Protein AF-A0A843F0V7-F1 (afdb_monomer_lite)

pLDDT: mean 92.79, std 8.91, range [51.59, 97.94]

Radius of gyration: 11.92 Å; chains: 1; bounding box: 25×25×25 Å

Sequence (54 aa):
MKEKVFKYAKLACEYVPGLKGFVGIDFIIEDNYIYLLEINSRFTTSYVGLQKII

Foldseek 3Di:
DVVVVVVVVVVVQVVDPPQDDDKDWDWDDDDPDTHTDDIRSDDDPVVVVVVVVD

Structure (mmCIF, N/CA/C/O backbone):
data_AF-A0A843F0V7-F1
#
_entry.id   AF-A0A843F0V7-F1
#
loop_
_atom_site.group_PDB
_atom_site.id
_atom_site.type_symbol
_atom_site.label_atom_id
_atom_site.label_alt_id
_atom_site.label_comp_id
_atom_site.label_asym_id
_atom_site.label_entity_id
_atom_site.label_seq_id
_atom_site.pdbx_PDB_ins_code
_atom_site.Cartn_x
_atom_site.Cartn_y
_atom_site.Cartn_z
_atom_site.occupancy
_atom_site.B_iso_or_equiv
_atom_site.auth_seq_id
_atom_site.auth_comp_id
_atom_site.auth_asym_id
_atom_site.auth_atom_id
_atom_site.pdbx_PDB_model_num
ATOM 1 N N . MET A 1 1 ? -4.281 -4.862 14.091 1.00 86.81 1 MET A N 1
ATOM 2 C CA . MET A 1 1 ? -4.739 -4.204 12.842 1.00 86.81 1 MET A CA 1
ATOM 3 C C . MET A 1 1 ? -3.586 -3.596 12.044 1.00 86.81 1 MET A C 1
ATOM 5 O O . MET A 1 1 ? -3.378 -4.021 10.917 1.00 86.81 1 MET A O 1
ATOM 9 N N . LYS A 1 2 ? -2.791 -2.680 12.620 1.00 90.56 2 LYS A N 1
ATOM 10 C CA . LYS A 1 2 ? -1.653 -2.011 11.952 1.00 90.56 2 LYS A CA 1
ATOM 11 C C . LYS A 1 2 ? -0.732 -2.960 11.166 1.00 90.56 2 LYS A C 1
ATOM 13 O O . LYS A 1 2 ? -0.541 -2.772 9.974 1.00 90.56 2 LYS A O 1
ATOM 18 N N . GLU A 1 3 ? -0.219 -4.013 11.801 1.00 94.94 3 GLU A N 1
ATOM 19 C CA . GLU A 1 3 ? 0.677 -4.989 11.152 1.00 94.94 3 GLU A CA 1
ATOM 20 C C . GLU A 1 3 ? 0.047 -5.671 9.929 1.00 94.94 3 GLU A C 1
ATOM 22 O O . GLU A 1 3 ? 0.710 -5.869 8.913 1.00 94.94 3 GLU A O 1
ATOM 27 N N . LYS A 1 4 ? -1.256 -5.974 9.998 1.00 95.00 4 LYS A N 1
ATOM 28 C CA . LYS A 1 4 ? -2.022 -6.576 8.899 1.00 95.00 4 LYS A CA 1
ATOM 29 C C . LYS A 1 4 ? -2.102 -5.621 7.702 1.00 95.00 4 LYS A C 1
ATOM 31 O O . LYS A 1 4 ? -1.910 -6.057 6.573 1.00 95.00 4 LYS A O 1
ATOM 36 N N . VAL A 1 5 ? -2.308 -4.325 7.955 1.00 96.12 5 VAL A N 1
ATOM 37 C CA . VAL A 1 5 ? -2.318 -3.276 6.919 1.00 96.12 5 VAL A CA 1
ATOM 38 C C . VAL A 1 5 ? -0.947 -3.161 6.250 1.00 96.12 5 VAL A C 1
ATOM 40 O O . VAL A 1 5 ? -0.868 -3.210 5.028 1.00 96.12 5 VAL A O 1
ATOM 43 N N . PHE A 1 6 ? 0.144 -3.104 7.021 1.00 96.12 6 PHE A N 1
ATOM 44 C CA . PHE A 1 6 ? 1.499 -3.054 6.450 1.00 96.12 6 PHE A CA 1
ATOM 45 C C . PHE A 1 6 ? 1.858 -4.317 5.659 1.00 96.12 6 PHE A C 1
ATOM 47 O O . PHE A 1 6 ? 2.477 -4.222 4.599 1.00 96.12 6 PHE A O 1
ATOM 54 N N . LYS A 1 7 ? 1.432 -5.498 6.127 1.00 97.62 7 LYS A N 1
ATOM 55 C CA . LYS A 1 7 ? 1.588 -6.753 5.382 1.00 97.62 7 LYS A CA 1
ATOM 56 C C . LYS A 1 7 ? 0.894 -6.677 4.020 1.00 97.62 7 LYS A C 1
ATOM 58 O O . LYS A 1 7 ? 1.503 -7.040 3.018 1.00 97.62 7 LYS A O 1
ATOM 63 N N . TYR A 1 8 ? -0.351 -6.205 3.971 1.00 97.62 8 TYR A N 1
ATOM 64 C CA . TYR A 1 8 ? -1.076 -6.077 2.705 1.00 97.62 8 TYR A CA 1
ATOM 65 C C . TYR A 1 8 ? -0.538 -4.960 1.813 1.00 97.62 8 TYR A C 1
ATOM 67 O O . TYR A 1 8 ? -0.514 -5.144 0.603 1.00 97.62 8 TYR A O 1
ATOM 75 N N . ALA A 1 9 ? -0.039 -3.858 2.379 1.00 97.31 9 ALA A N 1
ATOM 76 C CA . ALA A 1 9 ? 0.647 -2.815 1.617 1.00 97.31 9 ALA A CA 1
ATOM 77 C C . ALA A 1 9 ? 1.868 -3.384 0.882 1.00 97.31 9 ALA A C 1
ATOM 79 O O . ALA A 1 9 ? 2.039 -3.162 -0.314 1.00 97.31 9 ALA A O 1
ATOM 80 N N . LYS A 1 10 ? 2.685 -4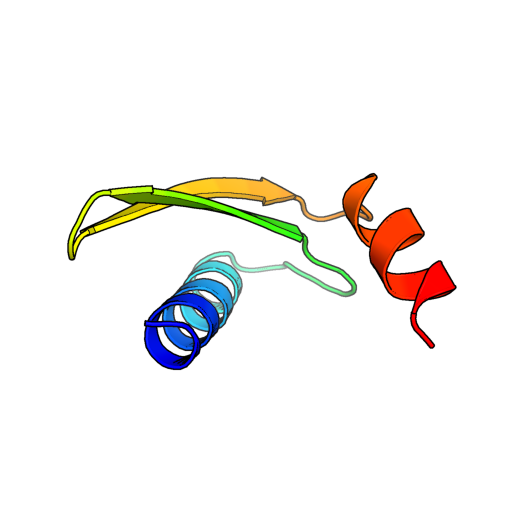.179 1.586 1.00 97.12 10 LYS A N 1
ATOM 81 C CA . LYS A 1 10 ? 3.853 -4.842 0.998 1.00 97.12 10 LYS A CA 1
ATOM 82 C C . LYS A 1 10 ? 3.451 -5.809 -0.116 1.00 97.12 10 LYS A C 1
ATOM 84 O O . LYS A 1 10 ? 4.016 -5.734 -1.202 1.00 97.12 10 LYS A O 1
ATOM 89 N N . LEU A 1 11 ? 2.455 -6.662 0.135 1.00 97.75 11 LEU A N 1
ATOM 90 C CA . LEU A 1 11 ? 1.944 -7.592 -0.875 1.00 97.75 11 LEU A CA 1
ATOM 91 C C . LEU A 1 11 ? 1.431 -6.846 -2.113 1.00 97.75 11 LEU A C 1
ATOM 93 O O . LEU A 1 11 ? 1.782 -7.218 -3.226 1.00 97.75 11 LEU A O 1
ATOM 97 N N . ALA A 1 12 ? 0.656 -5.772 -1.938 1.00 97.38 12 ALA A N 1
ATOM 98 C CA . ALA A 1 12 ? 0.150 -4.965 -3.047 1.00 97.38 12 ALA A CA 1
ATOM 99 C C . A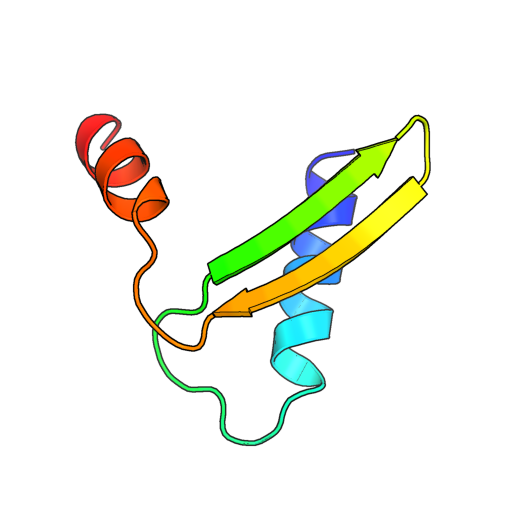LA A 1 12 ? 1.285 -4.438 -3.942 1.00 97.38 12 ALA A C 1
ATOM 101 O O . ALA A 1 12 ? 1.175 -4.509 -5.163 1.00 97.38 12 ALA A O 1
ATOM 102 N N . CYS A 1 13 ? 2.400 -3.990 -3.354 1.00 97.44 13 CYS A N 1
ATOM 103 C CA . CYS A 1 13 ? 3.580 -3.585 -4.119 1.00 97.44 13 CYS A CA 1
ATOM 104 C C . CYS A 1 13 ? 4.240 -4.758 -4.865 1.00 97.44 13 CYS A C 1
ATOM 106 O O . CYS A 1 13 ? 4.637 -4.602 -6.015 1.00 97.44 13 CYS A O 1
ATOM 108 N N . GLU A 1 14 ? 4.364 -5.925 -4.228 1.00 96.38 14 GLU A N 1
ATOM 109 C CA . GLU A 1 14 ? 4.991 -7.119 -4.820 1.00 96.38 14 GLU A CA 1
ATOM 110 C C . GLU A 1 14 ? 4.185 -7.693 -5.998 1.00 96.38 14 GLU A C 1
ATOM 112 O O . GLU A 1 14 ? 4.767 -8.255 -6.925 1.00 96.38 14 GLU A O 1
ATOM 117 N N . TYR A 1 15 ? 2.860 -7.513 -6.001 1.00 96.75 15 TYR A N 1
ATOM 118 C CA . TYR A 1 15 ? 1.972 -7.970 -7.076 1.00 96.75 15 TYR A CA 1
ATOM 119 C C . TYR A 1 15 ? 1.947 -7.066 -8.313 1.00 96.75 15 TYR A C 1
ATOM 121 O O . TYR A 1 15 ? 1.350 -7.457 -9.317 1.00 96.75 15 TYR A O 1
ATOM 129 N N . VAL A 1 16 ? 2.577 -5.887 -8.280 1.00 96.19 16 VAL A N 1
ATOM 130 C CA . VAL A 1 16 ? 2.642 -4.970 -9.429 1.00 96.19 16 VAL A CA 1
ATOM 131 C C . VAL A 1 16 ? 4.084 -4.901 -9.949 1.00 96.19 16 VAL A C 1
ATOM 133 O O . VAL A 1 16 ? 4.906 -4.140 -9.424 1.00 96.19 16 VAL A O 1
ATOM 136 N N . PRO A 1 17 ? 4.425 -5.678 -10.996 1.00 95.88 17 PRO A N 1
ATOM 137 C CA . PRO A 1 17 ? 5.764 -5.676 -11.564 1.00 95.88 17 PRO A CA 1
ATOM 138 C C . PRO A 1 17 ? 6.180 -4.283 -12.038 1.00 95.88 17 PRO A C 1
ATOM 140 O O . PRO A 1 17 ? 5.420 -3.575 -12.693 1.00 95.88 17 PRO A O 1
ATOM 143 N N . GLY A 1 18 ? 7.424 -3.908 -11.746 1.00 95.38 18 GLY A N 1
ATOM 144 C CA . GLY A 1 18 ? 8.004 -2.650 -12.219 1.00 95.38 18 GLY A CA 1
ATOM 145 C C . GLY A 1 18 ? 7.795 -1.445 -11.299 1.00 95.38 18 GLY A C 1
ATOM 146 O O . GLY A 1 18 ? 8.380 -0.399 -11.583 1.00 95.38 18 GLY A O 1
ATOM 147 N N . LEU A 1 19 ? 7.066 -1.577 -10.183 1.00 96.62 19 LEU A N 1
ATOM 148 C CA . LEU A 1 19 ? 7.062 -0.546 -9.141 1.00 96.62 19 LEU A CA 1
ATOM 149 C C . LEU A 1 19 ? 8.471 -0.339 -8.574 1.00 96.62 19 LEU A C 1
ATOM 151 O O . LEU A 1 19 ? 9.171 -1.290 -8.221 1.00 96.62 19 LEU A O 1
ATOM 155 N N . LYS A 1 20 ? 8.892 0.926 -8.494 1.00 93.50 20 LYS A N 1
ATOM 156 C CA . LYS A 1 20 ? 10.206 1.337 -7.989 1.00 93.50 20 LYS A CA 1
ATOM 157 C C . LYS A 1 20 ? 10.085 2.638 -7.206 1.00 93.50 20 LYS A C 1
ATOM 159 O O . LYS A 1 20 ? 9.342 3.532 -7.596 1.00 93.50 20 LYS A O 1
ATOM 1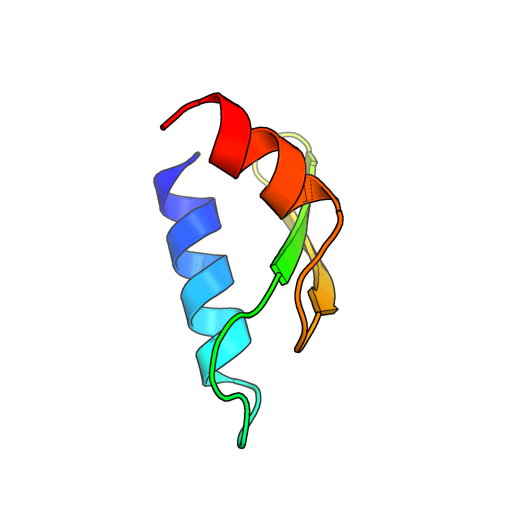64 N N . GLY A 1 21 ? 10.879 2.764 -6.146 1.00 93.69 21 GLY A N 1
ATOM 165 C CA . GLY A 1 21 ? 10.924 3.974 -5.327 1.00 93.69 21 GLY A CA 1
ATOM 166 C C . GLY A 1 21 ? 9.758 4.075 -4.342 1.00 93.69 21 GLY A C 1
ATOM 167 O O . GLY A 1 21 ? 9.353 3.076 -3.750 1.00 93.69 21 GLY A O 1
ATOM 168 N N . PHE A 1 22 ? 9.264 5.295 -4.125 1.00 94.69 22 PHE A N 1
ATOM 169 C CA . PHE A 1 22 ? 8.193 5.567 -3.168 1.00 94.69 22 PHE A CA 1
ATOM 170 C C . PHE A 1 22 ? 6.826 5.176 -3.742 1.00 94.69 22 PHE A C 1
ATOM 172 O O . PHE A 1 22 ? 6.458 5.627 -4.827 1.00 94.69 22 PHE A O 1
ATOM 179 N N . VAL A 1 23 ? 6.066 4.385 -2.982 1.00 96.81 23 VAL A N 1
ATOM 180 C CA . VAL A 1 23 ? 4.711 3.954 -3.342 1.00 96.81 23 VAL A CA 1
ATOM 181 C C . VAL A 1 23 ? 3.759 4.279 -2.194 1.00 96.81 23 VAL A C 1
ATOM 183 O O . VAL A 1 23 ? 3.977 3.847 -1.062 1.00 96.81 23 VAL A O 1
ATOM 186 N N . GLY A 1 24 ? 2.708 5.043 -2.483 1.00 96.44 24 GLY A N 1
ATOM 187 C CA . GLY A 1 24 ? 1.584 5.243 -1.570 1.00 96.44 24 GLY A CA 1
ATOM 188 C C . GLY A 1 24 ? 0.537 4.150 -1.768 1.00 96.44 24 GLY A C 1
ATOM 189 O O . GLY A 1 24 ? 0.215 3.821 -2.906 1.00 96.44 24 GLY A O 1
ATOM 190 N N . ILE A 1 25 ? 0.006 3.595 -0.680 1.00 97.44 25 ILE A N 1
ATOM 191 C CA . ILE A 1 25 ? -1.070 2.600 -0.725 1.00 97.44 25 ILE A CA 1
ATOM 192 C C . ILE A 1 25 ? -2.236 3.116 0.106 1.00 97.44 25 ILE A C 1
ATOM 194 O O . ILE A 1 25 ? -2.075 3.337 1.310 1.00 97.44 25 ILE A O 1
ATOM 198 N N . ASP A 1 26 ? -3.395 3.250 -0.528 1.00 97.25 26 ASP A N 1
ATOM 199 C CA . ASP A 1 26 ? -4.609 3.711 0.130 1.00 97.25 26 ASP A CA 1
ATOM 200 C C . ASP A 1 26 ? -5.524 2.522 0.421 1.00 97.25 26 ASP A C 1
ATOM 202 O O . ASP A 1 26 ? -5.835 1.706 -0.453 1.00 97.25 26 ASP A O 1
ATOM 206 N N . PHE A 1 27 ? -5.958 2.432 1.677 1.00 97.56 27 PHE A N 1
ATOM 207 C CA . PHE A 1 27 ? -6.890 1.419 2.150 1.00 97.56 27 PHE A CA 1
ATOM 208 C C . PHE A 1 27 ? -8.141 2.066 2.730 1.00 97.56 27 PHE A C 1
ATOM 210 O O . PHE A 1 27 ? -8.056 3.076 3.429 1.00 97.56 27 PHE A O 1
ATOM 217 N N . ILE A 1 28 ? -9.281 1.410 2.538 1.00 97.56 28 ILE A N 1
ATOM 218 C CA . ILE A 1 28 ? -10.462 1.595 3.381 1.00 97.56 28 ILE A CA 1
ATOM 219 C C . ILE A 1 28 ? -10.456 0.466 4.412 1.00 97.56 28 ILE A C 1
ATOM 221 O O . ILE A 1 28 ? -10.295 -0.704 4.063 1.00 97.56 28 ILE A O 1
ATOM 225 N N . ILE A 1 29 ? -10.591 0.813 5.690 1.00 96.25 29 ILE A N 1
ATOM 226 C CA . ILE A 1 29 ? -10.634 -0.153 6.791 1.00 96.25 29 ILE A CA 1
ATOM 227 C C . ILE A 1 29 ? -12.004 -0.043 7.447 1.00 96.25 29 ILE A C 1
ATOM 229 O O . ILE A 1 29 ? -12.366 1.025 7.935 1.00 96.25 29 ILE A O 1
ATOM 233 N N . GLU A 1 30 ? -12.734 -1.152 7.469 1.00 95.69 30 GLU A N 1
ATOM 234 C CA . GLU A 1 30 ? -14.053 -1.266 8.089 1.00 95.69 30 GLU A CA 1
ATOM 235 C C . GLU A 1 30 ? -14.093 -2.559 8.907 1.00 95.69 30 GLU A C 1
ATOM 237 O O . GLU A 1 30 ? -13.822 -3.645 8.387 1.00 95.69 30 GLU A O 1
ATOM 242 N N . ASP A 1 31 ? -14.364 -2.438 10.207 1.00 91.25 31 ASP A N 1
ATOM 243 C CA . ASP A 1 31 ? -14.296 -3.526 11.184 1.00 91.25 31 ASP A CA 1
ATOM 244 C C . ASP A 1 31 ? -12.994 -4.350 11.090 1.00 91.25 31 ASP A C 1
ATOM 246 O O . ASP A 1 31 ? -11.917 -3.908 11.496 1.00 91.25 31 ASP A O 1
ATOM 250 N N . ASN A 1 32 ? -13.085 -5.570 10.551 1.00 89.94 32 ASN A N 1
ATOM 251 C CA . ASN A 1 32 ? -11.978 -6.515 10.387 1.00 89.94 32 ASN A CA 1
ATOM 252 C C . ASN A 1 32 ? -11.495 -6.657 8.933 1.00 89.94 32 ASN A C 1
ATOM 254 O O . ASN A 1 32 ? -10.585 -7.461 8.654 1.00 89.94 32 ASN A O 1
ATOM 258 N N . TYR A 1 33 ? -12.080 -5.879 8.024 1.00 94.06 33 TYR A N 1
ATOM 259 C CA . TYR A 1 33 ? -11.813 -5.888 6.594 1.00 94.06 33 TYR A CA 1
ATOM 260 C C . TYR A 1 33 ? -10.881 -4.744 6.1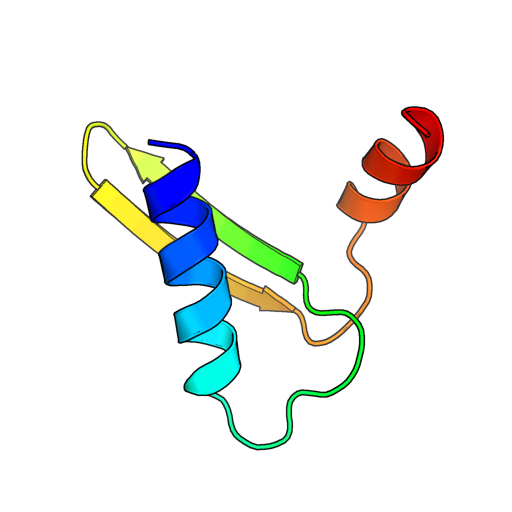95 1.00 94.06 33 TYR A C 1
ATOM 262 O O . TYR A 1 33 ? -10.891 -3.655 6.767 1.00 94.06 33 TYR A O 1
ATOM 270 N N . ILE A 1 34 ? -10.028 -5.032 5.215 1.00 96.62 34 ILE A N 1
ATOM 271 C CA . ILE A 1 34 ? -9.071 -4.089 4.638 1.00 96.62 34 ILE A CA 1
ATOM 272 C C . ILE A 1 34 ? -9.288 -4.148 3.131 1.00 96.62 34 ILE A C 1
ATOM 274 O O . ILE A 1 34 ? -9.027 -5.182 2.515 1.00 96.62 34 ILE A O 1
ATOM 278 N N . TYR A 1 35 ? -9.764 -3.053 2.555 1.00 97.06 35 TYR A N 1
ATOM 279 C CA . TYR A 1 35 ? -10.034 -2.922 1.130 1.00 97.06 35 TYR A CA 1
ATOM 280 C C . TYR A 1 35 ? -8.936 -2.076 0.496 1.00 97.06 35 TYR A C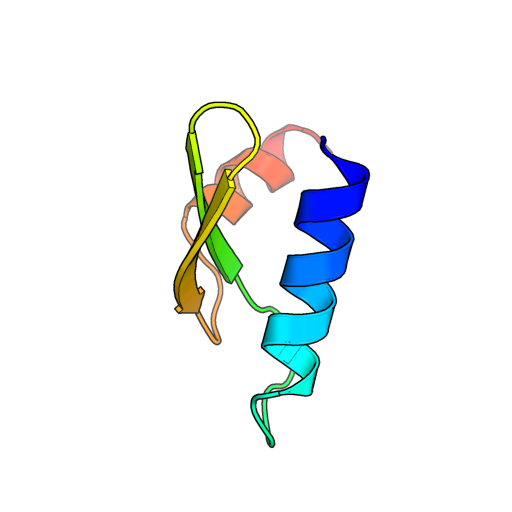 1
ATOM 282 O O . TYR A 1 35 ? -8.731 -0.932 0.898 1.00 97.06 35 TYR A O 1
ATOM 290 N N . LEU A 1 36 ? -8.212 -2.641 -0.472 1.00 97.19 36 LEU A N 1
ATOM 291 C CA . LEU A 1 36 ? -7.248 -1.896 -1.280 1.00 97.19 36 LEU A CA 1
ATOM 292 C C . LEU A 1 36 ? -8.013 -0.969 -2.230 1.00 97.19 36 LEU A C 1
ATOM 294 O O . LEU A 1 36 ? -8.799 -1.454 -3.040 1.00 97.19 36 LEU A O 1
ATOM 298 N N . LEU A 1 37 ? -7.779 0.337 -2.122 1.00 97.94 37 LEU A N 1
ATOM 299 C CA . LEU A 1 37 ? -8.437 1.346 -2.949 1.00 97.94 37 LEU A CA 1
ATOM 300 C C . LEU A 1 37 ? -7.536 1.792 -4.101 1.00 97.94 37 LEU A C 1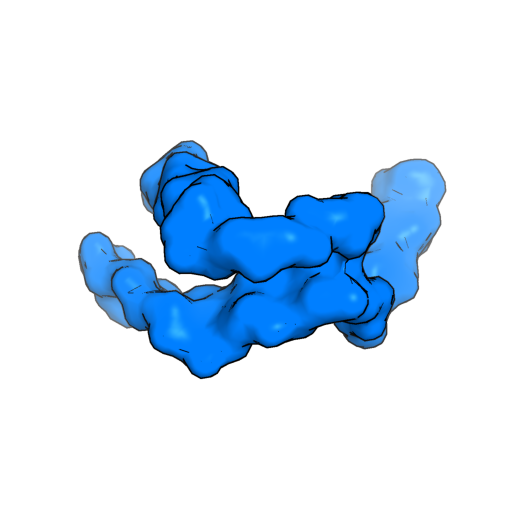
ATOM 302 O O . LEU A 1 37 ? -7.956 1.769 -5.254 1.00 97.94 37 LEU A O 1
ATOM 306 N N . GLU A 1 38 ? -6.298 2.180 -3.789 1.00 97.56 38 GLU A N 1
ATOM 307 C CA . GLU A 1 38 ? -5.390 2.782 -4.766 1.00 97.56 38 GLU A CA 1
ATOM 308 C C . GLU A 1 38 ? -3.923 2.429 -4.489 1.00 97.56 38 GLU A C 1
ATOM 310 O O . GLU A 1 38 ? -3.484 2.343 -3.338 1.00 97.56 38 GLU A O 1
ATOM 315 N N . ILE A 1 39 ? -3.154 2.252 -5.569 1.00 97.38 39 ILE A N 1
ATOM 316 C CA . ILE A 1 39 ? -1.692 2.136 -5.554 1.00 97.38 39 ILE A CA 1
ATOM 317 C C . ILE A 1 39 ? -1.117 3.337 -6.308 1.00 97.38 39 ILE A C 1
ATOM 319 O O . ILE A 1 39 ? -1.234 3.443 -7.527 1.00 97.38 39 ILE A O 1
ATOM 323 N N . ASN A 1 40 ? -0.451 4.225 -5.581 1.00 97.06 40 ASN A N 1
ATOM 324 C CA . ASN A 1 40 ? 0.189 5.422 -6.106 1.00 97.06 40 ASN A CA 1
ATOM 325 C C . ASN A 1 40 ? 1.685 5.179 -6.316 1.00 97.06 40 ASN A C 1
ATOM 327 O O . ASN A 1 40 ? 2.456 5.221 -5.360 1.00 97.06 40 ASN A O 1
ATOM 331 N N . SER A 1 41 ? 2.138 5.009 -7.559 1.00 96.12 41 SER A N 1
ATOM 332 C CA . SER A 1 41 ? 3.567 4.864 -7.903 1.00 96.12 41 SER A CA 1
ATOM 333 C C . SER A 1 41 ? 4.342 6.198 -7.894 1.00 96.12 41 SER A C 1
ATOM 335 O O . SER A 1 41 ? 5.157 6.467 -8.778 1.00 96.12 41 SER A O 1
ATOM 337 N N . ARG A 1 42 ? 4.018 7.084 -6.949 1.00 95.06 42 ARG A N 1
ATOM 338 C CA . ARG A 1 42 ? 4.570 8.434 -6.775 1.00 95.06 42 ARG A CA 1
ATOM 339 C C . ARG A 1 42 ? 4.389 8.882 -5.327 1.00 95.06 42 ARG A C 1
ATOM 341 O O . ARG A 1 42 ? 3.628 8.283 -4.570 1.00 95.06 42 ARG A O 1
ATOM 348 N N . PHE A 1 43 ? 5.016 9.998 -4.962 1.00 94.62 43 PHE A N 1
ATOM 349 C CA . PHE A 1 43 ? 4.696 10.679 -3.709 1.00 94.62 43 PHE A CA 1
ATOM 350 C C . PHE A 1 43 ? 3.207 11.054 -3.634 1.00 94.62 43 PHE A C 1
ATOM 352 O O . PHE A 1 43 ? 2.595 11.483 -4.621 1.00 94.62 43 PHE A O 1
ATOM 359 N N . THR A 1 44 ? 2.636 10.902 -2.440 1.00 95.50 44 THR A N 1
ATOM 360 C CA . THR A 1 44 ? 1.270 11.315 -2.102 1.00 95.50 44 THR A CA 1
ATOM 361 C C . THR A 1 44 ? 1.312 12.456 -1.092 1.00 95.50 44 THR A C 1
ATOM 363 O O . THR A 1 44 ? 2.288 12.616 -0.359 1.00 95.50 44 THR A O 1
ATOM 366 N N . THR A 1 45 ? 0.251 13.259 -1.023 1.00 94.81 45 THR A N 1
ATOM 367 C CA . THR A 1 45 ? 0.175 14.411 -0.108 1.00 94.81 45 THR A CA 1
ATOM 368 C C . THR A 1 45 ? 0.351 14.000 1.358 1.00 94.81 45 THR A C 1
ATOM 370 O O . THR A 1 45 ? 0.936 14.746 2.141 1.00 94.81 45 THR A O 1
ATOM 373 N N . SER A 1 46 ? -0.059 12.780 1.718 1.00 92.25 46 SER A N 1
ATOM 374 C CA . SER A 1 46 ? 0.135 12.184 3.047 1.00 92.25 46 SER A CA 1
ATOM 375 C C . SER A 1 46 ? 1.607 12.140 3.486 1.00 92.25 46 SER A C 1
ATOM 377 O O . SER A 1 46 ? 1.890 12.206 4.682 1.00 92.25 46 SER A O 1
ATOM 379 N N . TYR A 1 47 ? 2.557 12.114 2.544 1.00 91.81 47 TYR A N 1
ATOM 380 C CA . TYR A 1 47 ? 3.991 12.211 2.835 1.00 91.81 47 TYR A CA 1
ATOM 381 C C . TYR A 1 47 ? 4.368 13.523 3.541 1.00 91.81 47 TYR A C 1
ATOM 383 O O . TYR A 1 47 ? 5.193 13.516 4.451 1.00 91.81 47 TYR A O 1
ATOM 391 N N . VAL A 1 48 ? 3.721 14.643 3.199 1.00 90.88 48 VAL A N 1
ATOM 392 C CA . VAL A 1 48 ? 3.965 15.942 3.855 1.00 90.88 48 VAL A CA 1
ATOM 393 C C . VAL A 1 48 ? 3.599 15.884 5.342 1.00 90.88 48 VAL A C 1
ATOM 395 O O . VAL A 1 48 ? 4.249 16.524 6.165 1.00 90.88 48 VAL A O 1
ATOM 398 N N . GLY A 1 49 ? 2.577 15.101 5.702 1.00 88.06 49 GLY A N 1
ATOM 399 C CA . GLY A 1 49 ? 2.203 14.860 7.097 1.00 88.06 49 GLY A CA 1
ATOM 400 C C . GLY A 1 49 ? 3.250 14.042 7.855 1.00 88.06 49 GLY A C 1
ATOM 401 O O . GLY A 1 49 ? 3.552 14.361 9.000 1.00 88.06 49 GLY A O 1
ATOM 402 N N . LEU A 1 50 ? 3.851 13.043 7.201 1.00 82.19 50 LEU A N 1
ATOM 403 C CA . LEU A 1 50 ? 4.939 12.234 7.763 1.00 82.19 50 LEU A CA 1
ATOM 404 C C . LEU A 1 50 ? 6.220 13.052 7.970 1.00 82.19 50 LEU A C 1
ATOM 406 O O . LEU A 1 50 ? 6.848 12.930 9.015 1.00 82.19 50 LEU A O 1
ATOM 410 N N . GLN A 1 51 ? 6.577 13.924 7.021 1.00 74.81 51 GLN A N 1
ATOM 411 C CA . GLN A 1 51 ? 7.777 14.763 7.115 1.00 74.81 51 GLN A CA 1
ATOM 412 C C . GLN A 1 51 ? 7.747 15.721 8.318 1.00 74.81 51 GLN A C 1
ATOM 414 O O . GLN A 1 51 ? 8.797 16.090 8.821 1.00 74.81 51 GLN A O 1
ATOM 419 N N . LYS A 1 52 ? 6.563 16.125 8.790 1.00 68.50 52 LYS A N 1
ATOM 420 C CA . LYS A 1 52 ? 6.414 17.012 9.960 1.00 68.50 52 LYS A CA 1
ATOM 421 C C . LYS A 1 52 ? 6.513 16.289 11.308 1.00 68.50 52 LYS A C 1
ATOM 423 O O . LYS A 1 52 ? 6.516 16.955 12.338 1.00 68.50 52 LYS A O 1
ATOM 428 N N . ILE A 1 53 ? 6.509 14.955 11.305 1.00 62.53 53 ILE A N 1
ATOM 429 C CA . ILE A 1 53 ? 6.561 14.113 12.512 1.00 62.53 53 ILE A CA 1
ATOM 430 C C . ILE A 1 53 ? 7.995 13.613 12.785 1.00 62.53 53 ILE A C 1
ATOM 432 O O . ILE A 1 53 ? 8.268 13.149 13.891 1.00 62.53 53 ILE A O 1
ATOM 436 N N . ILE A 1 54 ? 8.900 13.716 11.802 1.00 51.59 54 ILE A N 1
ATOM 437 C CA . ILE A 1 54 ? 10.314 13.308 11.887 1.00 51.59 54 ILE A CA 1
ATOM 438 C C . ILE A 1 54 ? 11.197 14.528 12.148 1.00 51.59 54 ILE A C 1
ATOM 440 O O . ILE A 1 54 ? 10.939 15.577 11.517 1.00 51.59 54 ILE A O 1
#

Secondary structure (DSSP, 8-state):
-HHHHHHHHHHHHHTSTT--S--EEEEEEETTEEEEEEEESS--THHHHHHTT-